Protein AF-A0AA39KDS4-F1 (afdb_monomer)

Secondary structure (DSSP, 8-state):
-HHHHHHHHHHHHHTTPPPPPHHHHHHHHHHHHHHHHHHHHGGG-HHHHGGGPPPHHHHHHHHTTTSTTGGGSPP-

Radius of gyration: 16.02 Å; Cα contacts (8 Å, |Δi|>4): 35; chains: 1; bounding box: 33×30×40 Å

Foldseek 3Di:
DVVLVVCLVCVCVVVVDDDDDPVVSVVSVLVVLVVVLVVLCPLQPCVVNPVSRDPPVVSCVVCPPPDDPPVPDDDD

Sequence (76 aa):
SARLVWKIRNDRVINDKPHYTAREIEQRWTHAINRRMKLDSIPSDQKKFKRKAIQKSLVLKTWQGTLLKESSLPED

Organism: Armillaria tabescens (NCBI:txid1929756)

Structure (mmCIF, N/CA/C/O backbone):
data_AF-A0AA39KDS4-F1
#
_entry.id   AF-A0AA39KDS4-F1
#
loop_
_atom_site.group_PDB
_atom_site.id
_atom_site.type_symbol
_atom_site.label_atom_id
_atom_site.label_alt_id
_atom_site.label_comp_id
_atom_site.label_asym_id
_atom_site.label_entity_id
_atom_site.label_seq_id
_atom_site.pdbx_PDB_ins_code
_atom_site.Cartn_x
_atom_site.Cartn_y
_atom_site.Cartn_z
_atom_site.occupancy
_atom_site.B_iso_or_equiv
_atom_site.auth_seq_id
_atom_site.auth_comp_id
_atom_site.auth_asym_id
_atom_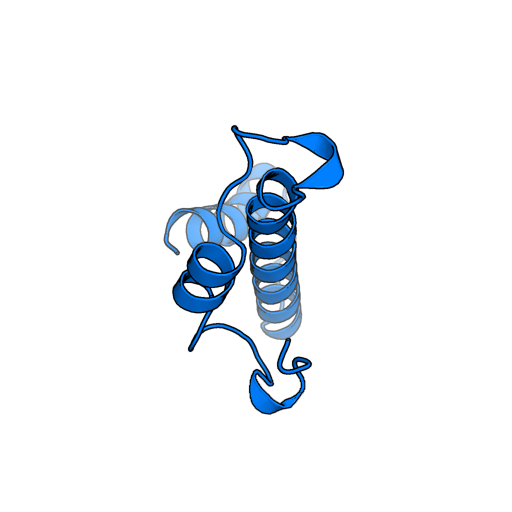site.auth_atom_id
_atom_site.pdbx_PDB_model_num
ATOM 1 N N . SER A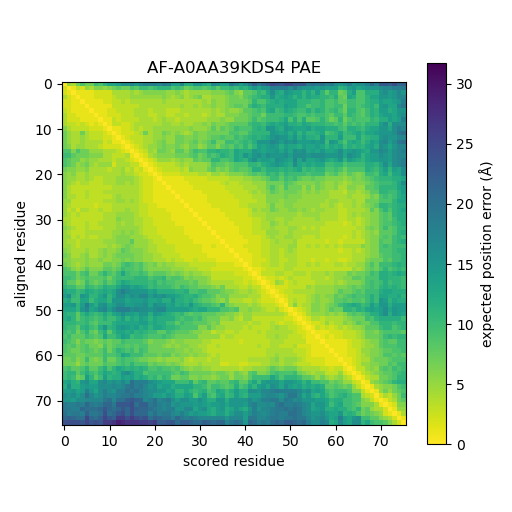 1 1 ? -7.051 -0.680 -7.430 1.00 58.97 1 SER A N 1
ATOM 2 C CA . SER A 1 1 ? -5.886 -1.128 -8.229 1.00 58.97 1 SER A CA 1
ATOM 3 C C . SER A 1 1 ? -5.578 -0.202 -9.414 1.00 58.97 1 SER A C 1
ATOM 5 O O . SER A 1 1 ? -4.454 0.284 -9.487 1.00 58.97 1 SER A O 1
ATOM 7 N N . ALA A 1 2 ? -6.538 0.151 -10.283 1.00 74.31 2 ALA A N 1
ATOM 8 C CA . ALA A 1 2 ? -6.288 0.959 -11.498 1.00 74.31 2 ALA A CA 1
ATOM 9 C C . ALA A 1 2 ? -5.634 2.345 -11.273 1.00 74.31 2 ALA A C 1
ATOM 11 O O . ALA A 1 2 ? -4.712 2.716 -11.995 1.00 74.31 2 ALA A O 1
ATOM 12 N N . ARG A 1 3 ? -6.039 3.098 -10.236 1.00 80.62 3 ARG A N 1
ATOM 13 C CA . ARG A 1 3 ? -5.494 4.446 -9.955 1.00 80.62 3 ARG A CA 1
ATOM 14 C C . ARG A 1 3 ? -4.003 4.444 -9.601 1.00 80.62 3 ARG A C 1
ATOM 16 O O . ARG A 1 3 ? -3.293 5.384 -9.943 1.00 80.62 3 ARG A O 1
ATOM 23 N N . LEU A 1 4 ? -3.523 3.401 -8.921 1.00 78.88 4 LEU A N 1
ATOM 24 C CA . LEU A 1 4 ? -2.107 3.266 -8.561 1.00 78.88 4 LEU A CA 1
ATOM 25 C C . LEU A 1 4 ? -1.250 2.931 -9.777 1.00 78.88 4 LEU A C 1
ATOM 27 O O . LEU A 1 4 ? -0.214 3.557 -9.975 1.00 78.88 4 LEU A O 1
ATOM 31 N N . VAL A 1 5 ? -1.727 2.012 -10.620 1.00 80.44 5 VAL A N 1
ATOM 32 C CA . VAL A 1 5 ? -1.084 1.679 -11.898 1.00 80.44 5 VAL A CA 1
ATOM 33 C C . VAL A 1 5 ? -1.010 2.917 -12.791 1.00 80.44 5 VAL A C 1
ATOM 35 O O . VAL A 1 5 ? 0.056 3.236 -13.316 1.00 80.44 5 VAL A O 1
ATOM 38 N N . TRP A 1 6 ? -2.117 3.658 -12.905 1.00 86.44 6 TRP A N 1
ATOM 39 C CA . TRP A 1 6 ? -2.150 4.926 -13.631 1.00 86.44 6 TRP A CA 1
ATOM 40 C C . TRP A 1 6 ? -1.139 5.921 -13.058 1.00 86.44 6 TRP A C 1
ATOM 42 O O . TRP A 1 6 ? -0.348 6.479 -13.814 1.00 86.44 6 TRP A O 1
ATOM 52 N N . LYS A 1 7 ? -1.099 6.096 -11.731 1.00 84.94 7 LYS A N 1
ATOM 53 C CA . LYS A 1 7 ? -0.172 7.028 -11.083 1.00 84.94 7 LYS A CA 1
ATOM 54 C C . LYS A 1 7 ? 1.286 6.665 -11.357 1.00 84.94 7 LYS A C 1
ATOM 56 O O . LYS A 1 7 ? 2.048 7.550 -11.705 1.00 84.94 7 LYS A O 1
ATOM 61 N N . ILE A 1 8 ? 1.675 5.394 -11.236 1.00 81.75 8 ILE A N 1
ATOM 62 C CA . ILE A 1 8 ? 3.061 4.962 -11.488 1.00 81.75 8 ILE A CA 1
ATOM 63 C C . ILE A 1 8 ? 3.447 5.202 -12.954 1.00 81.75 8 ILE A C 1
ATOM 65 O O . ILE A 1 8 ? 4.535 5.702 -13.219 1.00 81.75 8 ILE A O 1
ATOM 69 N N . ARG A 1 9 ? 2.548 4.912 -13.905 1.00 79.94 9 ARG A N 1
ATOM 70 C CA . ARG A 1 9 ? 2.801 5.152 -15.336 1.00 79.94 9 ARG A CA 1
ATOM 71 C C . ARG A 1 9 ? 2.900 6.642 -15.680 1.00 79.94 9 ARG A C 1
ATOM 73 O O . ARG A 1 9 ? 3.756 7.019 -16.472 1.00 79.94 9 ARG A O 1
ATOM 80 N N . ASN A 1 10 ? 2.053 7.477 -15.079 1.00 85.62 10 ASN A N 1
ATOM 81 C CA . ASN A 1 10 ? 2.007 8.913 -15.367 1.00 85.62 10 ASN A CA 1
ATOM 82 C C . ASN A 1 10 ? 3.029 9.728 -14.560 1.00 85.62 10 ASN A C 1
ATOM 84 O O . ASN A 1 10 ? 3.439 10.773 -15.044 1.00 85.62 10 ASN A O 1
ATOM 88 N N . ASP A 1 11 ? 3.503 9.261 -13.394 1.00 83.62 11 ASP A N 1
ATOM 89 C CA . ASP A 1 11 ? 4.562 9.940 -12.611 1.00 83.62 11 ASP A CA 1
ATOM 90 C C . ASP A 1 11 ? 5.820 10.161 -13.456 1.00 83.62 11 ASP A C 1
ATOM 92 O O . ASP A 1 11 ? 6.480 11.186 -13.313 1.00 83.62 11 ASP A O 1
ATOM 96 N N . ARG A 1 12 ? 6.096 9.219 -14.368 1.00 81.06 12 ARG A N 1
ATOM 97 C CA . ARG A 1 12 ? 7.161 9.304 -15.368 1.00 81.06 12 ARG A CA 1
ATOM 98 C C . ARG A 1 12 ? 6.948 10.465 -16.335 1.00 81.06 12 ARG A C 1
ATOM 100 O O . ARG A 1 12 ? 7.847 11.265 -16.525 1.00 81.06 12 ARG A O 1
ATOM 107 N N . VAL A 1 13 ? 5.762 10.525 -16.940 1.00 81.25 13 VAL A N 1
ATOM 108 C CA . VAL A 1 13 ? 5.425 11.486 -18.003 1.00 81.25 13 VAL A CA 1
ATOM 109 C C . VAL A 1 13 ? 5.284 12.902 -17.447 1.00 81.25 13 VAL A C 1
ATOM 111 O O . VAL A 1 13 ? 5.728 13.850 -18.074 1.00 81.25 13 VAL A O 1
ATOM 114 N N . ILE A 1 14 ? 4.684 13.045 -16.265 1.00 86.81 14 ILE A N 1
ATOM 115 C CA . ILE A 1 14 ? 4.398 14.350 -15.659 1.00 86.81 14 ILE A CA 1
ATOM 116 C C . ILE A 1 14 ? 5.656 14.978 -15.049 1.00 86.81 14 ILE A C 1
ATOM 118 O O . ILE A 1 14 ? 5.807 16.192 -15.102 1.00 86.81 14 ILE A O 1
ATOM 122 N N . ASN A 1 15 ? 6.543 14.174 -14.455 1.00 86.06 15 ASN A N 1
ATOM 123 C CA . ASN A 1 15 ? 7.730 14.675 -13.752 1.00 86.06 15 ASN A CA 1
ATOM 124 C C . ASN A 1 15 ? 9.042 14.416 -14.508 1.00 86.06 15 ASN A C 1
ATOM 126 O O . ASN A 1 15 ? 10.096 14.459 -13.879 1.00 86.06 15 ASN A O 1
ATOM 130 N N . ASP A 1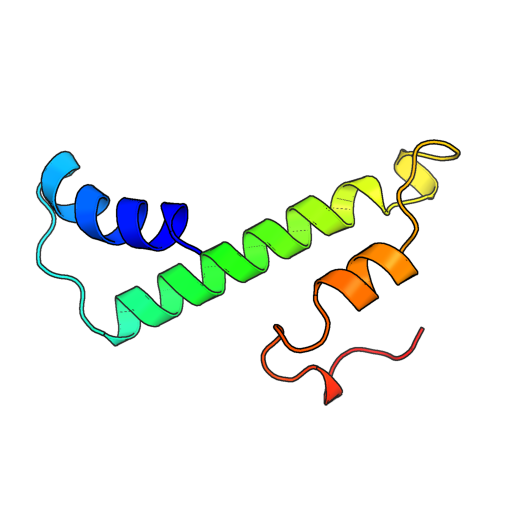 16 ? 8.968 14.073 -15.797 1.00 84.25 16 ASP A N 1
ATOM 131 C CA . ASP A 1 16 ? 10.118 13.777 -16.666 1.00 84.25 16 ASP A CA 1
ATOM 132 C C . ASP A 1 16 ? 11.153 12.825 -16.033 1.00 84.25 16 ASP A C 1
ATOM 134 O O . ASP A 1 16 ? 12.364 13.041 -16.039 1.00 84.25 16 ASP A O 1
ATOM 138 N N . LYS A 1 17 ? 10.658 11.763 -15.386 1.00 81.94 17 LYS A N 1
ATOM 139 C CA . LYS A 1 17 ? 11.513 10.791 -14.690 1.00 81.94 17 LYS A CA 1
ATOM 140 C C . LYS A 1 17 ? 11.954 9.673 -15.636 1.00 81.94 17 LYS A C 1
ATOM 142 O O . LYS A 1 17 ? 11.178 9.271 -16.504 1.00 81.94 17 LYS A O 1
ATOM 147 N N . PRO A 1 18 ? 13.142 9.080 -15.419 1.00 82.81 18 PRO A N 1
ATOM 148 C CA . PRO A 1 18 ? 13.549 7.879 -16.136 1.00 82.81 18 PRO A CA 1
ATOM 149 C C . PRO A 1 18 ? 12.612 6.698 -15.839 1.00 82.81 18 PRO A C 1
ATOM 151 O O . PRO A 1 18 ? 11.812 6.714 -14.896 1.00 82.81 18 PRO A O 1
ATOM 154 N N . HIS A 1 19 ? 12.708 5.652 -16.661 1.00 81.94 19 HIS A N 1
ATOM 155 C CA . HIS A 1 19 ? 11.952 4.420 -16.454 1.00 81.94 19 HIS A CA 1
ATOM 156 C C . HIS A 1 19 ? 12.274 3.801 -15.091 1.00 81.94 19 HIS A C 1
ATOM 158 O O . HIS A 1 19 ? 13.434 3.551 -14.777 1.00 81.94 19 HIS A O 1
ATOM 164 N N . TYR A 1 20 ? 11.232 3.514 -14.310 1.00 83.94 20 TYR A N 1
ATOM 165 C CA . TYR A 1 20 ? 11.394 2.790 -13.055 1.00 83.94 20 TYR A CA 1
ATOM 166 C C . TYR A 1 20 ? 11.825 1.354 -13.310 1.00 83.94 20 TYR A C 1
ATOM 168 O O . TYR A 1 20 ? 11.294 0.670 -14.189 1.00 83.94 20 TYR A O 1
ATOM 176 N N . THR A 1 21 ? 12.732 0.883 -12.469 1.00 88.56 21 THR A N 1
ATOM 177 C CA . THR A 1 21 ? 13.051 -0.535 -12.353 1.00 88.56 21 THR A CA 1
ATOM 178 C C . THR A 1 21 ? 11.864 -1.305 -11.767 1.00 88.56 21 THR A C 1
ATOM 180 O O . THR A 1 21 ? 11.032 -0.750 -11.041 1.00 88.56 21 THR A O 1
ATOM 183 N N . ALA A 1 22 ? 11.793 -2.613 -12.029 1.00 87.31 22 ALA A N 1
ATOM 184 C CA . ALA A 1 22 ? 10.759 -3.475 -11.447 1.00 87.31 22 ALA A CA 1
ATOM 185 C C . ALA A 1 22 ? 10.727 -3.375 -9.908 1.00 87.31 22 ALA A C 1
ATOM 187 O O . ALA A 1 22 ? 9.660 -3.233 -9.313 1.00 87.31 22 ALA A O 1
ATOM 188 N N . ARG A 1 23 ? 11.905 -3.314 -9.273 1.00 87.94 23 ARG A N 1
ATOM 189 C CA . ARG A 1 23 ? 12.049 -3.162 -7.819 1.00 87.94 23 ARG A CA 1
ATOM 190 C C . ARG A 1 23 ? 11.453 -1.855 -7.297 1.00 87.94 23 ARG A C 1
ATOM 192 O O . ARG A 1 23 ? 10.779 -1.855 -6.270 1.00 87.94 23 ARG A O 1
ATOM 199 N N . GLU A 1 24 ? 11.675 -0.735 -7.979 1.00 88.00 24 GLU A N 1
ATOM 200 C CA . GLU A 1 24 ? 11.079 0.544 -7.576 1.00 88.00 24 GLU A CA 1
ATOM 201 C C . GLU A 1 24 ? 9.555 0.529 -7.714 1.00 88.00 24 GLU A C 1
ATOM 203 O O . GLU A 1 24 ? 8.853 1.095 -6.872 1.00 88.00 24 GLU A O 1
ATOM 208 N N . ILE A 1 25 ? 9.032 -0.131 -8.752 1.00 86.06 25 ILE A N 1
ATOM 209 C CA . ILE A 1 25 ? 7.588 -0.303 -8.945 1.00 86.06 25 ILE A CA 1
ATOM 210 C C . ILE A 1 25 ? 7.001 -1.112 -7.783 1.00 86.06 25 ILE A C 1
ATOM 212 O O . ILE A 1 25 ? 6.025 -0.668 -7.177 1.00 86.06 25 ILE A O 1
ATOM 216 N N . GLU A 1 26 ? 7.618 -2.237 -7.420 1.00 87.25 26 GLU A N 1
ATOM 217 C CA . GLU A 1 26 ? 7.202 -3.071 -6.286 1.00 87.25 26 GLU A CA 1
ATOM 218 C C . GLU A 1 26 ? 7.253 -2.318 -4.954 1.00 87.25 26 GLU A C 1
ATOM 220 O O . GLU A 1 26 ? 6.297 -2.358 -4.174 1.00 87.25 26 GLU A O 1
ATOM 225 N N . GLN A 1 27 ? 8.331 -1.575 -4.693 1.00 87.38 27 GLN A N 1
ATOM 226 C CA . GLN A 1 27 ? 8.470 -0.782 -3.471 1.00 87.38 27 GLN A CA 1
ATOM 227 C C . GLN A 1 27 ? 7.410 0.320 -3.389 1.00 87.38 27 GLN A C 1
ATOM 229 O O . GLN A 1 27 ? 6.778 0.497 -2.345 1.00 87.38 27 GLN A O 1
ATOM 234 N N . ARG A 1 28 ? 7.161 1.041 -4.488 1.00 86.88 28 ARG A N 1
ATOM 235 C CA . ARG A 1 28 ? 6.119 2.078 -4.552 1.00 86.88 28 ARG A CA 1
ATOM 236 C C . ARG A 1 28 ? 4.725 1.488 -4.382 1.00 86.88 28 ARG A C 1
ATOM 238 O O . ARG A 1 28 ? 3.900 2.079 -3.685 1.00 86.88 28 ARG A O 1
ATOM 245 N N . TRP A 1 29 ? 4.468 0.339 -5.001 1.00 85.31 29 TRP A N 1
ATOM 246 C CA . TRP A 1 29 ? 3.212 -0.391 -4.871 1.00 85.31 29 TRP A CA 1
ATOM 247 C C . TRP A 1 29 ? 2.966 -0.809 -3.420 1.00 85.31 29 TRP A C 1
ATOM 249 O O . TRP A 1 29 ? 1.944 -0.447 -2.836 1.00 85.31 29 TRP A O 1
ATOM 259 N N . THR A 1 30 ? 3.952 -1.464 -2.808 1.00 85.62 30 THR A N 1
ATOM 260 C CA . THR A 1 30 ? 3.915 -1.894 -1.405 1.00 85.62 30 THR A CA 1
ATOM 261 C C . THR A 1 30 ? 3.718 -0.706 -0.466 1.00 85.62 30 THR A C 1
ATOM 263 O O . THR A 1 30 ? 2.847 -0.725 0.403 1.00 85.62 30 THR A O 1
ATOM 266 N N . HIS A 1 31 ? 4.467 0.382 -0.670 1.00 87.31 31 HIS A N 1
ATOM 267 C CA . HIS A 1 31 ? 4.333 1.592 0.135 1.00 87.31 31 HIS A CA 1
ATOM 268 C C . HIS A 1 31 ? 2.937 2.215 0.015 1.00 87.31 31 HIS A C 1
ATOM 270 O O . HIS A 1 31 ? 2.359 2.646 1.014 1.00 87.31 31 HIS A O 1
ATOM 276 N N . ALA A 1 32 ? 2.366 2.245 -1.190 1.00 86.44 32 ALA A N 1
ATOM 277 C CA . ALA A 1 32 ? 1.032 2.778 -1.401 1.00 86.44 32 ALA A CA 1
ATOM 278 C C . ALA A 1 32 ? -0.055 1.936 -0.725 1.00 86.44 32 ALA A C 1
ATOM 280 O O . ALA A 1 32 ? -0.941 2.515 -0.097 1.00 86.44 32 ALA A O 1
ATOM 281 N N . ILE A 1 33 ? 0.027 0.605 -0.819 1.00 85.31 33 ILE A N 1
ATOM 282 C CA . ILE A 1 33 ? -0.879 -0.317 -0.120 1.00 85.31 33 ILE A CA 1
ATOM 283 C C . ILE A 1 33 ? -0.790 -0.096 1.390 1.00 85.31 33 ILE A C 1
ATOM 285 O O . ILE A 1 33 ? -1.802 0.207 2.019 1.00 85.31 33 ILE A O 1
ATOM 289 N N . ASN A 1 34 ? 0.423 -0.112 1.950 1.00 86.00 34 ASN A N 1
ATOM 290 C CA . ASN A 1 34 ? 0.650 0.112 3.379 1.00 86.00 34 ASN A CA 1
ATOM 291 C C . ASN A 1 34 ? 0.112 1.470 3.845 1.00 86.00 34 ASN A C 1
ATOM 293 O O . ASN A 1 34 ? -0.495 1.581 4.909 1.00 86.00 34 ASN A O 1
ATOM 297 N N . ARG A 1 35 ? 0.301 2.526 3.046 1.00 87.88 35 ARG A N 1
ATOM 298 C CA . ARG A 1 35 ? -0.246 3.852 3.353 1.00 87.88 35 ARG A CA 1
ATOM 299 C C . ARG A 1 35 ? -1.773 3.838 3.377 1.00 87.88 35 ARG A C 1
ATOM 301 O O . ARG A 1 35 ? -2.364 4.457 4.256 1.00 87.88 35 ARG A O 1
ATOM 308 N N . ARG A 1 36 ? -2.407 3.158 2.423 1.00 86.19 36 ARG A N 1
ATOM 309 C CA . ARG A 1 36 ? -3.868 3.068 2.315 1.00 86.19 36 ARG A CA 1
ATOM 310 C C . ARG A 1 36 ? -4.455 2.272 3.482 1.00 86.19 36 ARG A C 1
ATOM 312 O O . ARG A 1 36 ? -5.414 2.737 4.080 1.00 86.19 36 ARG A O 1
ATOM 319 N N . MET A 1 37 ? -3.805 1.181 3.886 1.00 85.75 37 MET A N 1
ATOM 320 C CA . MET A 1 37 ? -4.157 0.429 5.094 1.00 85.75 37 MET A CA 1
ATOM 321 C C . MET A 1 37 ? -4.069 1.296 6.354 1.00 85.75 37 MET A C 1
ATOM 323 O O . MET A 1 37 ? -5.014 1.340 7.136 1.00 85.75 37 MET A O 1
ATOM 327 N N . LYS A 1 38 ? -2.970 2.042 6.541 1.00 85.81 38 LYS A N 1
ATOM 328 C CA . LYS A 1 38 ? -2.836 2.960 7.685 1.00 85.81 38 LYS A CA 1
ATOM 329 C C . LYS A 1 38 ? -3.966 3.985 7.716 1.00 85.81 38 LYS A C 1
ATOM 331 O O . LYS A 1 38 ? -4.526 4.225 8.778 1.00 85.81 38 LYS A O 1
ATOM 336 N N . LEU A 1 39 ? -4.314 4.567 6.567 1.00 87.06 39 LEU A N 1
ATOM 337 C CA . LEU A 1 39 ? -5.426 5.513 6.469 1.00 87.06 39 LEU A CA 1
ATOM 338 C C . LEU A 1 39 ? -6.765 4.866 6.822 1.00 87.06 39 LEU A C 1
ATOM 340 O O . LEU A 1 39 ? -7.516 5.461 7.585 1.00 87.06 39 LEU A O 1
ATOM 344 N N . ASP A 1 40 ? -7.032 3.655 6.336 1.00 85.31 40 ASP A N 1
ATOM 345 C CA . ASP A 1 40 ? -8.274 2.928 6.624 1.00 85.31 40 ASP A CA 1
ATOM 346 C C . ASP A 1 40 ? -8.338 2.463 8.099 1.00 85.31 40 ASP A C 1
ATOM 348 O O . ASP A 1 40 ? -9.423 2.318 8.660 1.00 85.31 40 ASP A O 1
ATOM 352 N N . SER A 1 41 ? -7.188 2.319 8.772 1.00 84.62 41 SER A N 1
ATOM 353 C CA . SER A 1 41 ? -7.099 2.012 10.206 1.00 84.62 41 SER A CA 1
ATOM 354 C C . SER A 1 41 ? -7.279 3.229 11.123 1.00 84.62 41 SER A C 1
ATOM 356 O O . SER A 1 41 ? -7.676 3.045 12.273 1.00 84.62 41 SER A O 1
ATOM 358 N N . ILE A 1 42 ? -7.004 4.463 10.675 1.00 86.31 42 ILE A N 1
ATOM 359 C CA . ILE A 1 42 ? -7.121 5.671 11.521 1.00 86.31 42 ILE A CA 1
ATOM 360 C C . ILE A 1 42 ? -8.545 5.859 12.077 1.00 86.31 42 ILE A C 1
ATOM 362 O O . ILE A 1 42 ? -8.674 6.049 13.287 1.00 86.31 42 ILE A O 1
ATOM 366 N N . PRO A 1 43 ? -9.622 5.781 11.267 1.00 81.69 43 PRO A N 1
ATOM 367 C CA . PRO A 1 43 ? -10.990 5.903 11.762 1.00 81.69 43 PRO A CA 1
ATOM 368 C C . PRO A 1 43 ? -11.399 4.749 12.675 1.00 81.69 43 PRO A C 1
ATOM 370 O O . PRO A 1 43 ? -12.438 4.832 13.317 1.00 81.69 43 PRO A O 1
ATOM 373 N N . SER A 1 44 ? -10.625 3.662 12.721 1.00 82.81 44 SER A N 1
ATOM 374 C CA . SER A 1 44 ? -10.905 2.524 13.591 1.00 82.81 44 SER A CA 1
ATOM 375 C C . SER A 1 44 ? -10.473 2.745 15.044 1.00 82.81 44 SER A C 1
ATOM 377 O O . SER A 1 44 ? -10.848 1.985 15.938 1.00 82.81 44 SER A O 1
ATOM 379 N N . ASP A 1 45 ? -9.729 3.819 15.316 1.00 83.81 45 ASP A N 1
ATOM 380 C CA . ASP A 1 45 ? -9.360 4.197 16.673 1.00 83.81 45 ASP A CA 1
ATOM 381 C C . ASP A 1 45 ? -10.594 4.646 17.480 1.00 83.81 45 ASP A C 1
ATOM 383 O O . ASP A 1 45 ? -11.070 5.785 17.386 1.00 83.81 45 ASP A O 1
ATOM 387 N N . GLN A 1 46 ? -11.097 3.740 18.320 1.00 80.06 46 GLN A N 1
ATOM 388 C CA . GLN A 1 46 ? -12.223 3.996 19.217 1.00 80.06 46 GLN A CA 1
ATOM 389 C C . GLN A 1 46 ? -11.948 5.110 20.232 1.00 80.06 46 GLN A C 1
ATOM 391 O O . GLN A 1 46 ? -12.887 5.812 20.612 1.00 80.06 46 GLN A O 1
ATOM 396 N N . LYS A 1 47 ? -10.693 5.332 20.648 1.00 82.06 47 LYS A N 1
ATOM 397 C CA . LYS A 1 47 ? -10.365 6.420 21.583 1.00 82.06 47 LYS A CA 1
ATOM 398 C C . LYS A 1 47 ? -10.586 7.776 20.922 1.00 82.06 47 LYS A C 1
ATOM 400 O O . LYS A 1 47 ? -11.114 8.692 21.552 1.00 82.06 47 LYS A O 1
ATOM 405 N N . LYS A 1 48 ? -10.224 7.889 19.643 1.00 82.19 48 LYS A N 1
ATOM 406 C CA . LYS A 1 48 ? -10.294 9.141 18.884 1.00 82.19 48 LYS A CA 1
ATOM 407 C C . LYS A 1 48 ? -11.675 9.407 18.282 1.00 82.19 48 LYS A C 1
ATOM 409 O O . LYS A 1 48 ? -12.138 10.544 18.311 1.00 82.19 48 LYS A O 1
ATOM 414 N N . PHE A 1 49 ? -12.348 8.377 17.768 1.00 83.50 49 PHE A N 1
ATOM 415 C CA . PHE A 1 49 ? -13.603 8.529 17.017 1.00 83.50 49 PHE A CA 1
ATOM 416 C C . PHE A 1 49 ? -14.854 8.039 17.768 1.00 83.50 49 PHE A C 1
ATOM 418 O O . PHE A 1 49 ? -15.973 8.288 17.310 1.00 83.50 49 PHE A O 1
ATOM 425 N N . LYS A 1 50 ? -14.704 7.423 18.954 1.00 84.81 50 LYS A N 1
ATOM 426 C CA . LYS A 1 50 ? -15.800 6.955 19.827 1.00 84.81 50 LYS A CA 1
ATOM 427 C C . LYS A 1 50 ? -16.864 6.184 19.029 1.00 84.81 50 LYS A C 1
ATOM 429 O O . LYS A 1 50 ? -16.550 5.213 18.352 1.00 84.81 50 LYS A O 1
ATOM 434 N N . ARG A 1 51 ? -18.122 6.643 19.051 1.00 82.94 51 ARG A N 1
ATOM 435 C CA . ARG A 1 51 ? -19.257 6.041 18.326 1.00 82.94 51 ARG A CA 1
ATOM 436 C C . ARG A 1 51 ? -19.158 6.122 16.799 1.00 82.94 51 ARG A C 1
ATOM 438 O O . ARG A 1 51 ? -19.872 5.396 16.124 1.00 82.94 51 ARG A O 1
ATOM 445 N N . LYS A 1 52 ? -18.314 7.005 16.256 1.00 83.38 52 LYS A N 1
ATOM 446 C CA . LYS A 1 52 ? -18.064 7.122 14.809 1.00 83.38 52 LYS A CA 1
ATOM 447 C C . LYS A 1 52 ? -16.895 6.248 14.349 1.00 83.38 52 LYS A C 1
ATOM 449 O O . LYS A 1 52 ? -16.549 6.289 13.172 1.00 83.38 52 LYS A O 1
ATOM 454 N N . ALA A 1 53 ? -16.262 5.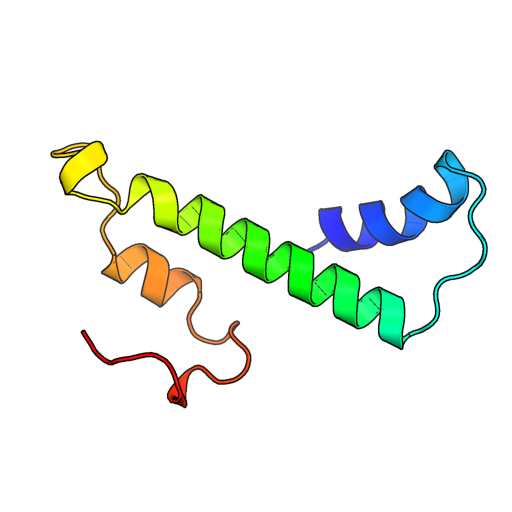511 15.265 1.00 85.81 53 ALA A N 1
ATOM 455 C CA . ALA A 1 53 ? -15.142 4.658 14.922 1.00 85.81 53 ALA A CA 1
ATOM 456 C C . ALA A 1 53 ? -15.601 3.462 14.083 1.00 85.81 53 ALA A C 1
ATOM 458 O O . ALA A 1 53 ? -16.612 2.823 14.382 1.00 85.81 53 ALA A O 1
ATOM 459 N N . ILE A 1 54 ? -14.832 3.144 13.047 1.00 86.38 54 ILE A N 1
ATOM 460 C CA . ILE A 1 54 ? -15.051 1.941 12.243 1.00 86.38 54 ILE A CA 1
ATOM 461 C C . ILE A 1 54 ? -14.606 0.723 13.059 1.00 86.38 54 ILE A C 1
ATOM 463 O O . ILE A 1 54 ? -13.591 0.758 13.757 1.00 86.38 54 ILE A O 1
ATOM 467 N N . GLN A 1 55 ? -15.349 -0.379 12.977 1.00 83.88 55 GLN A N 1
ATOM 468 C CA . GLN A 1 55 ? -14.962 -1.609 13.665 1.00 83.88 55 GLN A CA 1
ATOM 469 C C . GLN A 1 55 ? -13.613 -2.121 13.141 1.00 83.88 55 GLN A C 1
ATOM 471 O O . GLN A 1 55 ? -13.428 -2.266 11.932 1.00 83.88 55 GLN A O 1
ATOM 476 N N . LYS A 1 56 ? -12.682 -2.432 14.051 1.00 82.44 56 LYS A N 1
ATOM 477 C CA . LYS A 1 56 ? -11.363 -2.986 13.698 1.00 82.44 56 LYS A CA 1
ATOM 478 C C . LYS A 1 56 ? -11.481 -4.277 12.894 1.00 82.44 56 LYS A C 1
ATOM 480 O O . LYS A 1 56 ? -10.768 -4.451 11.913 1.00 82.44 56 LYS A O 1
ATOM 485 N N . SER A 1 57 ? -12.438 -5.130 13.257 1.00 81.94 57 SER A N 1
ATOM 486 C CA . SER A 1 57 ? -12.762 -6.369 12.545 1.00 81.94 57 SER A CA 1
ATOM 487 C C . SER A 1 57 ? -13.113 -6.131 11.073 1.00 81.94 57 SER A C 1
ATOM 489 O O . SER A 1 57 ? -12.702 -6.906 10.214 1.00 81.94 57 SER A O 1
ATOM 491 N N . LEU A 1 58 ? -13.817 -5.038 10.757 1.00 85.31 58 LEU A N 1
ATOM 492 C CA . LEU A 1 58 ? -14.144 -4.675 9.378 1.00 85.31 58 LEU A CA 1
ATOM 493 C C . LEU A 1 58 ? -12.888 -4.282 8.597 1.00 85.31 58 LEU A C 1
ATOM 495 O O . LEU A 1 58 ? -12.728 -4.701 7.451 1.00 85.31 58 LEU A O 1
ATOM 499 N N . VAL A 1 59 ? -11.984 -3.514 9.212 1.00 84.12 59 VAL A N 1
ATOM 500 C CA . VAL A 1 59 ? -10.697 -3.155 8.598 1.00 84.12 59 VAL A CA 1
ATOM 501 C C . VAL A 1 59 ? -9.862 -4.416 8.368 1.00 84.12 59 VAL A C 1
ATOM 503 O O . VAL A 1 59 ? -9.422 -4.640 7.245 1.00 84.12 59 VAL A O 1
ATOM 506 N N . LEU A 1 60 ? -9.718 -5.284 9.373 1.00 82.06 60 LEU A N 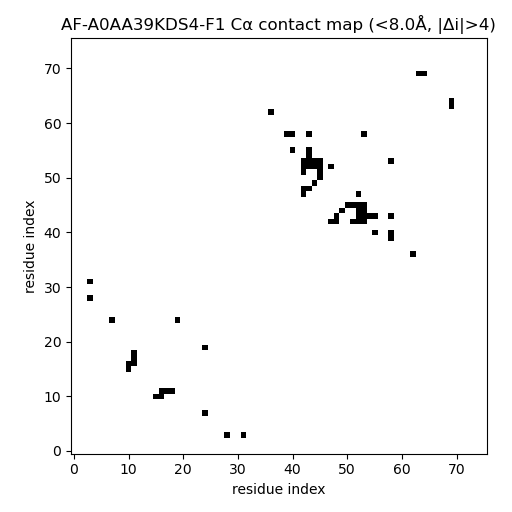1
ATOM 507 C CA . LEU A 1 60 ? -8.983 -6.547 9.252 1.00 82.06 60 LEU A CA 1
ATOM 508 C C . LEU A 1 60 ? -9.543 -7.425 8.128 1.00 82.06 60 LEU A C 1
ATOM 510 O O . LEU A 1 60 ? -8.795 -7.811 7.238 1.00 82.06 60 LEU A O 1
ATOM 514 N N . LYS A 1 61 ? -10.862 -7.644 8.090 1.00 83.56 61 LYS A N 1
ATOM 515 C CA . LYS A 1 61 ? -11.521 -8.435 7.038 1.00 83.56 61 LYS A CA 1
ATOM 516 C C . LYS A 1 61 ? -11.353 -7.833 5.640 1.00 83.56 61 LYS A C 1
ATOM 518 O O . LYS A 1 61 ? -11.277 -8.566 4.664 1.00 83.56 61 LYS A O 1
ATOM 523 N N . THR A 1 62 ? -11.302 -6.505 5.535 1.00 84.38 62 THR A N 1
ATOM 524 C CA . THR A 1 62 ? -11.103 -5.808 4.252 1.00 84.38 62 THR A CA 1
ATOM 525 C C . THR A 1 62 ? -9.685 -5.998 3.714 1.00 84.38 62 THR A C 1
ATOM 527 O O . THR A 1 62 ? -9.492 -6.048 2.502 1.00 84.38 62 THR A O 1
ATOM 530 N N . TRP A 1 63 ? -8.696 -6.075 4.606 1.00 84.19 63 TRP A N 1
ATOM 531 C CA . TRP A 1 63 ? -7.285 -6.197 4.239 1.00 84.19 63 TRP A CA 1
ATOM 532 C C . TRP A 1 63 ? -6.763 -7.638 4.249 1.00 84.19 63 TRP A C 1
ATOM 534 O O . TRP A 1 63 ? -5.674 -7.871 3.727 1.00 84.19 63 TRP A O 1
ATOM 544 N N . GLN A 1 64 ? -7.553 -8.578 4.770 1.00 80.62 64 GLN A N 1
ATOM 545 C CA . GLN A 1 64 ? -7.285 -10.012 4.744 1.00 80.62 64 GLN A CA 1
ATOM 546 C C . GLN A 1 64 ? -7.119 -10.529 3.300 1.00 80.62 64 GLN A C 1
ATOM 548 O O . GLN A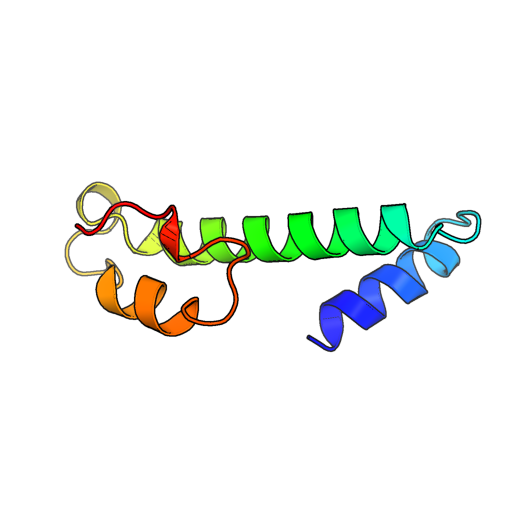 1 64 ? -7.830 -10.110 2.385 1.00 80.62 64 GLN A O 1
ATOM 553 N N . GLY A 1 65 ? -6.165 -11.429 3.077 1.00 76.19 65 GLY A N 1
ATOM 554 C CA . GLY A 1 65 ? -5.705 -11.902 1.774 1.00 76.19 65 GLY A CA 1
ATOM 555 C C . GLY A 1 65 ? -4.849 -10.909 0.973 1.00 76.19 65 GLY A C 1
ATOM 556 O O . GLY A 1 65 ? -4.381 -11.265 -0.108 1.00 76.19 65 GLY A O 1
ATOM 557 N N . THR A 1 66 ? -4.639 -9.676 1.451 1.00 75.50 66 THR A N 1
ATOM 558 C CA . THR A 1 66 ? -3.895 -8.630 0.713 1.00 75.50 66 THR A CA 1
ATOM 559 C C . THR A 1 66 ? -2.542 -8.310 1.349 1.00 75.50 66 THR A C 1
ATOM 561 O O . THR A 1 66 ? -1.661 -7.762 0.678 1.00 75.50 66 THR A O 1
ATOM 564 N N . LEU A 1 67 ? -2.343 -8.630 2.630 1.00 68.88 67 LEU A N 1
ATOM 565 C CA . LEU A 1 67 ? -1.103 -8.307 3.328 1.00 68.88 67 LEU A CA 1
ATOM 566 C C . LEU A 1 67 ? -0.033 -9.378 3.075 1.00 68.88 67 LEU A C 1
ATOM 568 O O . LEU A 1 67 ? -0.245 -10.582 3.213 1.00 68.88 67 LEU A O 1
ATOM 572 N N . LEU A 1 68 ? 1.175 -8.927 2.738 1.00 64.81 68 LEU A N 1
ATOM 573 C CA . LEU A 1 68 ? 2.361 -9.778 2.768 1.00 64.81 68 LEU A CA 1
ATOM 574 C C . LEU A 1 68 ? 2.646 -10.145 4.231 1.00 64.81 68 LEU A C 1
ATOM 576 O O . LEU A 1 68 ? 2.935 -9.258 5.030 1.00 64.81 68 LEU A O 1
ATOM 580 N N . LYS A 1 69 ? 2.606 -11.446 4.550 1.00 60.25 69 LYS A N 1
ATOM 581 C CA . LYS A 1 69 ? 2.794 -12.018 5.900 1.00 60.25 69 LYS A CA 1
ATOM 582 C C . LYS A 1 69 ? 1.651 -11.739 6.887 1.00 60.25 69 LYS A C 1
ATOM 584 O O . LYS A 1 69 ? 1.889 -11.324 8.018 1.00 60.25 69 LYS A O 1
ATOM 589 N N . GLU A 1 70 ? 0.413 -12.031 6.494 1.00 60.81 70 GLU A N 1
ATOM 590 C CA . GLU A 1 70 ? -0.742 -11.996 7.415 1.00 60.81 70 GLU A CA 1
ATOM 591 C C . GLU A 1 70 ? -0.561 -12.848 8.666 1.00 60.81 70 GLU A C 1
ATOM 593 O O . GLU A 1 70 ? -0.974 -12.442 9.744 1.00 60.81 70 GLU A O 1
ATOM 598 N N . SER A 1 71 ? 0.147 -13.968 8.548 1.00 59.31 71 SER A N 1
ATOM 599 C CA . SER A 1 71 ? 0.503 -14.848 9.662 1.00 59.31 71 SER A CA 1
ATOM 600 C C . SER A 1 71 ? 1.437 -14.218 10.704 1.00 59.31 71 SER A C 1
ATOM 602 O O . SER A 1 71 ? 1.696 -14.829 11.732 1.00 59.31 71 SER A O 1
ATOM 604 N N . SER A 1 72 ? 1.980 -13.022 10.450 1.00 58.12 72 SER A N 1
ATOM 605 C CA . SER A 1 72 ? 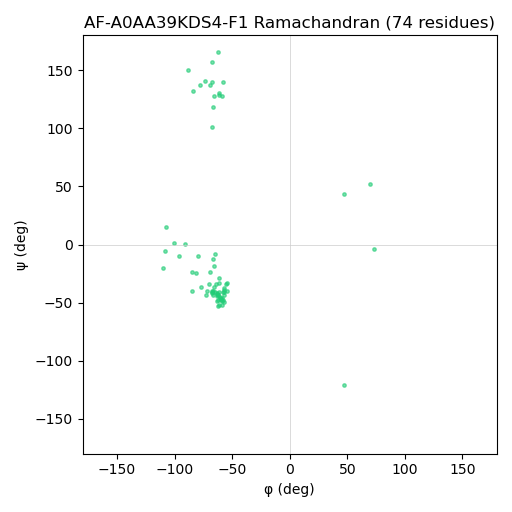2.787 -12.260 11.415 1.00 58.12 72 SER A CA 1
ATOM 606 C C . SER A 1 72 ? 2.001 -11.144 12.111 1.00 58.12 72 SER A C 1
ATOM 608 O O . SER A 1 72 ? 2.588 -10.390 12.887 1.00 58.12 72 SER A O 1
ATOM 610 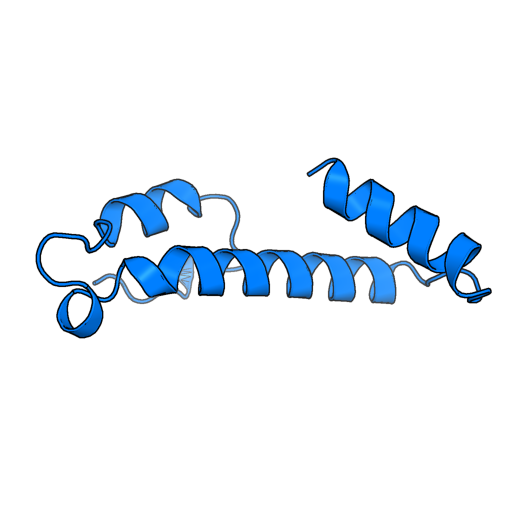N N . LEU A 1 73 ? 0.709 -10.986 11.812 1.00 59.09 73 LEU A N 1
ATOM 611 C CA . LEU A 1 73 ? -0.138 -10.030 12.516 1.00 59.09 73 LEU A CA 1
ATOM 612 C C . LEU A 1 73 ? -0.543 -10.623 13.872 1.00 59.09 73 LEU A C 1
ATOM 614 O O . LEU A 1 73 ? -0.871 -11.807 13.927 1.00 59.09 73 LEU A O 1
ATOM 618 N N . PRO A 1 74 ? -0.515 -9.834 14.959 1.00 54.44 74 PRO A N 1
ATOM 619 C CA . PRO A 1 74 ? -1.029 -10.298 16.239 1.00 54.44 74 PRO A CA 1
ATOM 620 C C . PRO A 1 74 ? -2.520 -10.621 16.093 1.00 54.44 74 PRO A C 1
ATOM 622 O O . PRO A 1 74 ? -3.280 -9.796 15.578 1.00 54.44 74 PRO A O 1
ATOM 625 N N . GLU A 1 75 ? -2.919 -11.817 16.523 1.00 55.81 75 GLU A N 1
ATOM 626 C CA . GLU A 1 75 ? -4.325 -12.094 16.816 1.00 55.81 75 GLU A CA 1
ATOM 627 C C . GLU A 1 75 ? -4.719 -11.222 18.021 1.00 55.81 75 GLU A C 1
ATOM 629 O O . GLU A 1 75 ? -3.968 -11.149 18.997 1.00 55.81 75 GLU A O 1
ATOM 634 N N . ASP A 1 76 ? -5.812 -10.464 17.877 1.00 52.31 76 ASP A N 1
ATOM 635 C CA . ASP A 1 76 ? -6.318 -9.499 18.875 1.00 52.31 76 ASP A CA 1
ATOM 636 C C . ASP A 1 76 ? -6.916 -10.219 20.095 1.00 52.31 76 ASP A C 1
ATOM 638 O O . ASP A 1 76 ? -7.616 -11.240 19.894 1.00 52.31 76 ASP A O 1
#

Mean predicted aligned error: 7.76 Å

Solvent-accessible surface area (backbone atoms only — not comparable to full-atom values): 4663 Å² total; per-residue (Å²): 1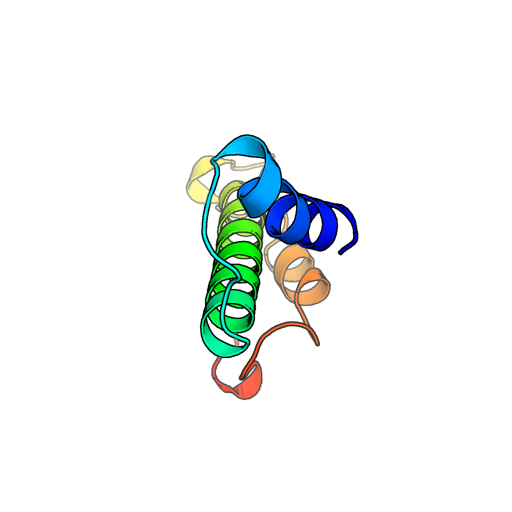16,68,70,60,57,50,46,63,62,42,50,28,71,76,65,75,46,75,87,75,51,73,66,55,50,52,51,53,50,52,50,50,52,54,52,51,50,52,58,62,48,56,51,31,36,46,90,82,41,48,93,72,28,44,60,57,67,58,49,51,64,70,46,58,97,70,56,90,62,61,89,74,55,80,84,131

pLDDT: mean 80.36, std 9.23, range [52.31, 88.56]